Protein AF-A0A496BB04-F1 (afdb_monomer_lite)

Foldseek 3Di:
DVVVVLLVVLVVVQVVCPVVDPQKHKDAQDDQDPPDPDTAGMWIDHNNPDTDGDHDDPPPDDPVNVVQVVCCVPVNDD

Structure (mmCIF, N/CA/C/O backbone):
data_AF-A0A496BB04-F1
#
_entry.id   AF-A0A496BB04-F1
#
loop_
_atom_site.group_PDB
_atom_site.id
_atom_site.type_symbol
_atom_site.label_atom_id
_atom_site.label_alt_id
_atom_site.label_comp_id
_atom_site.label_asym_id
_atom_site.label_entity_id
_atom_site.label_seq_id
_atom_site.pdbx_PDB_ins_code
_atom_site.Cartn_x
_atom_site.Cartn_y
_atom_site.Cartn_z
_atom_site.occupancy
_atom_site.B_iso_or_equiv
_atom_site.auth_seq_id
_atom_site.auth_comp_id
_atom_site.auth_asym_id
_atom_site.auth_atom_id
_atom_site.pdbx_PDB_model_num
ATOM 1 N N . MET A 1 1 ? 3.374 10.736 -18.374 1.00 52.56 1 MET A N 1
ATOM 2 C CA . MET A 1 1 ? 3.929 9.380 -18.584 1.00 52.56 1 MET A CA 1
ATOM 3 C C . MET A 1 1 ? 4.296 8.686 -17.273 1.00 52.56 1 MET A C 1
ATOM 5 O O . MET A 1 1 ? 3.825 7.582 -17.074 1.00 52.56 1 MET A O 1
ATOM 9 N N . ILE A 1 2 ? 5.035 9.331 -16.356 1.00 55.88 2 ILE A N 1
ATOM 10 C CA . ILE A 1 2 ? 5.461 8.735 -15.065 1.00 55.88 2 ILE A CA 1
ATOM 11 C C 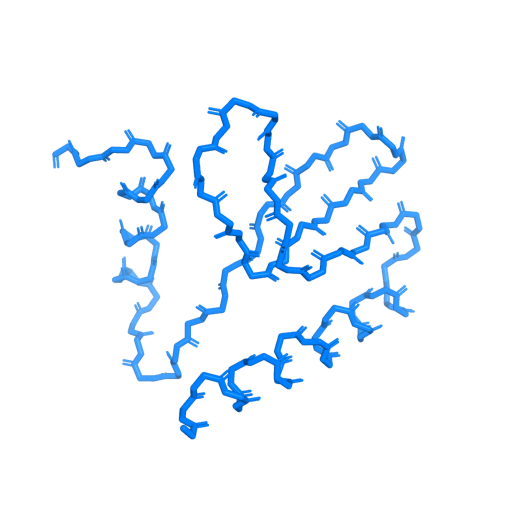. ILE A 1 2 ? 4.279 8.230 -14.210 1.00 55.88 2 ILE A C 1
ATOM 13 O O . ILE A 1 2 ? 4.292 7.077 -13.798 1.00 55.88 2 ILE A O 1
ATOM 17 N N . ARG A 1 3 ? 3.207 9.026 -14.059 1.00 55.12 3 ARG A N 1
ATOM 18 C CA . ARG A 1 3 ? 2.005 8.619 -13.299 1.00 55.12 3 ARG A CA 1
ATOM 19 C C . ARG A 1 3 ? 1.344 7.330 -13.808 1.00 55.12 3 ARG A C 1
ATOM 21 O O . ARG A 1 3 ? 1.027 6.467 -13.013 1.00 55.12 3 ARG A O 1
ATOM 28 N N . MET A 1 4 ? 1.216 7.143 -15.126 1.00 54.06 4 MET A N 1
ATOM 29 C CA . MET A 1 4 ? 0.613 5.917 -15.684 1.00 54.06 4 MET A CA 1
ATOM 30 C C . MET A 1 4 ? 1.414 4.650 -15.347 1.00 54.06 4 MET A C 1
ATOM 32 O O . MET A 1 4 ? 0.839 3.570 -15.212 1.00 54.06 4 MET A O 1
ATOM 36 N N . VAL A 1 5 ? 2.742 4.764 -15.233 1.00 60.38 5 VAL A N 1
ATOM 37 C CA . VAL A 1 5 ? 3.607 3.638 -14.855 1.00 60.38 5 VAL A CA 1
ATOM 38 C C . VAL A 1 5 ? 3.430 3.314 -13.373 1.00 60.38 5 VAL A C 1
ATOM 40 O O . VAL A 1 5 ? 3.260 2.146 -13.033 1.00 60.38 5 VAL A O 1
ATOM 43 N N . GLU A 1 6 ? 3.397 4.334 -12.511 1.00 60.19 6 GLU A N 1
ATOM 44 C CA . GLU A 1 6 ? 3.108 4.183 -11.077 1.00 60.19 6 GLU A CA 1
ATOM 45 C C . GLU A 1 6 ? 1.731 3.538 -10.850 1.00 60.19 6 GLU A C 1
ATOM 47 O O . GLU A 1 6 ? 1.616 2.589 -10.074 1.00 60.19 6 GLU A O 1
ATOM 52 N N . ASP A 1 7 ? 0.715 3.954 -11.609 1.00 68.62 7 ASP A N 1
ATOM 53 C CA . ASP A 1 7 ? -0.643 3.402 -11.544 1.00 68.62 7 ASP A CA 1
ATOM 54 C C . ASP A 1 7 ? -0.687 1.928 -11.985 1.00 68.62 7 ASP A C 1
ATOM 56 O O . ASP A 1 7 ? -1.352 1.093 -11.363 1.00 68.62 7 ASP A O 1
ATOM 60 N N . THR A 1 8 ? 0.080 1.573 -13.021 1.00 75.12 8 THR A N 1
ATOM 61 C CA . THR A 1 8 ? 0.183 0.192 -13.522 1.00 75.12 8 THR A CA 1
ATOM 62 C C . THR A 1 8 ? 0.876 -0.724 -12.513 1.00 75.12 8 THR A C 1
ATOM 64 O O . THR A 1 8 ? 0.433 -1.852 -12.292 1.00 75.12 8 THR A O 1
ATOM 67 N N . VAL A 1 9 ? 1.964 -0.258 -11.893 1.00 77.50 9 VAL A N 1
ATOM 68 C CA . VAL A 1 9 ? 2.692 -1.019 -10.864 1.00 77.50 9 VAL A CA 1
ATOM 69 C C . VAL A 1 9 ? 1.809 -1.218 -9.636 1.00 77.50 9 VAL A C 1
ATOM 71 O O . VAL A 1 9 ? 1.675 -2.342 -9.159 1.00 77.50 9 VAL A O 1
ATOM 74 N N . THR A 1 10 ? 1.150 -0.155 -9.177 1.00 80.75 10 THR A N 1
ATOM 75 C CA . THR A 1 10 ? 0.246 -0.183 -8.020 1.00 80.75 10 THR A CA 1
ATOM 76 C C . THR A 1 10 ? -0.895 -1.178 -8.223 1.00 80.75 10 THR A C 1
ATOM 78 O O . THR A 1 10 ? -1.156 -2.009 -7.353 1.00 80.75 10 THR A O 1
ATOM 81 N N . SER A 1 11 ? -1.516 -1.170 -9.406 1.00 79.75 11 SER A N 1
ATOM 82 C CA . SER A 1 11 ? -2.599 -2.102 -9.747 1.00 79.75 11 SER A CA 1
ATOM 83 C C . SER A 1 11 ? -2.129 -3.561 -9.743 1.00 79.75 11 SER A C 1
ATOM 85 O O . SER A 1 11 ? -2.780 -4.422 -9.154 1.00 79.75 11 SER A O 1
ATOM 87 N N . LYS A 1 12 ? -0.958 -3.843 -10.334 1.00 84.50 12 LYS A N 1
ATOM 88 C CA . LYS A 1 12 ? -0.379 -5.197 -10.350 1.00 84.50 12 LYS A CA 1
ATOM 89 C C . LYS A 1 12 ? -0.027 -5.698 -8.952 1.00 84.50 12 LYS A C 1
ATOM 91 O O . LYS A 1 12 ? -0.225 -6.872 -8.663 1.00 84.50 12 LYS A O 1
ATOM 96 N N . VAL A 1 13 ? 0.490 -4.827 -8.084 1.00 85.50 13 VAL A N 1
ATOM 97 C CA . VAL A 1 13 ? 0.819 -5.188 -6.698 1.00 85.50 13 VAL A CA 1
ATOM 98 C C . VAL A 1 13 ? -0.447 -5.516 -5.906 1.00 85.50 13 VAL A C 1
ATOM 100 O O . VAL A 1 13 ? -0.468 -6.539 -5.227 1.00 85.50 13 VAL A O 1
ATOM 103 N N . ALA A 1 14 ? -1.511 -4.715 -6.024 1.00 84.62 14 ALA A N 1
ATOM 104 C CA . ALA A 1 14 ? -2.782 -4.984 -5.343 1.00 84.62 14 ALA A CA 1
ATOM 105 C C . ALA A 1 14 ? -3.381 -6.343 -5.749 1.00 84.62 14 ALA A C 1
ATOM 107 O O . ALA A 1 14 ? -3.817 -7.118 -4.893 1.00 84.62 14 ALA A O 1
ATOM 108 N N . GLU A 1 15 ? -3.344 -6.670 -7.043 1.00 86.00 15 GLU A N 1
ATOM 109 C CA . GLU A 1 15 ? -3.787 -7.971 -7.553 1.00 86.00 15 GLU A CA 1
ATOM 110 C C . GLU A 1 15 ? -2.957 -9.126 -6.972 1.00 86.00 15 GLU A C 1
ATOM 112 O O . GLU A 1 15 ? -3.502 -10.140 -6.532 1.00 86.00 15 GLU A O 1
ATOM 117 N N . LEU A 1 16 ? -1.633 -8.972 -6.945 1.00 88.31 16 LEU A N 1
ATOM 118 C CA . LEU A 1 16 ? -0.714 -10.005 -6.474 1.00 88.31 16 LEU A CA 1
ATOM 119 C C . LEU A 1 16 ? -0.886 -10.258 -4.968 1.00 88.31 16 LEU A C 1
ATOM 121 O O . LEU A 1 16 ? -0.968 -11.411 -4.545 1.00 88.31 16 LEU A O 1
ATOM 125 N N . LEU A 1 17 ? -1.047 -9.192 -4.179 1.00 86.19 17 LEU A N 1
ATOM 126 C CA . LEU A 1 17 ? -1.358 -9.270 -2.749 1.00 86.19 17 LEU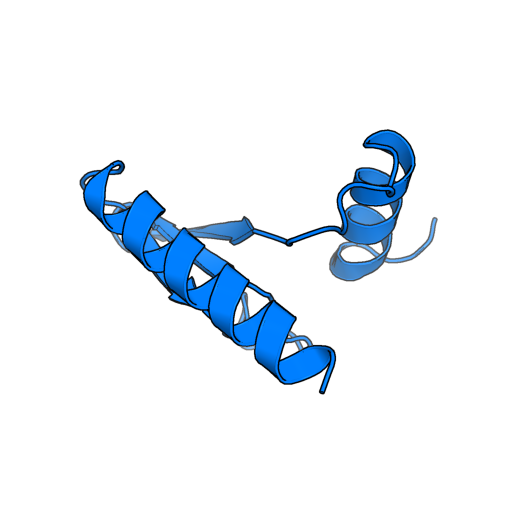 A CA 1
ATOM 127 C C . LEU A 1 17 ? -2.705 -9.955 -2.486 1.00 86.19 17 LEU A C 1
ATOM 129 O O . LEU A 1 17 ? -2.787 -10.805 -1.602 1.00 86.19 17 LEU A O 1
ATOM 133 N N . SER A 1 18 ? -3.731 -9.664 -3.291 1.00 85.25 18 SER A N 1
ATOM 134 C CA . SER A 1 18 ? -5.059 -10.289 -3.162 1.00 85.25 18 SER A CA 1
ATOM 135 C C . SER A 1 18 ? -5.015 -11.807 -3.356 1.00 85.25 18 SER A C 1
ATOM 137 O O . SER A 1 18 ? -5.747 -12.547 -2.705 1.00 85.25 18 SER A O 1
ATOM 139 N N . ARG A 1 19 ? -4.132 -12.299 -4.232 1.00 87.00 19 ARG A N 1
ATOM 140 C CA . ARG A 1 19 ? -3.957 -13.741 -4.477 1.00 87.00 19 ARG A CA 1
ATOM 141 C C . ARG A 1 19 ? -3.186 -14.452 -3.362 1.00 87.00 19 ARG A C 1
ATOM 143 O O . ARG A 1 19 ? -3.343 -15.658 -3.204 1.00 87.00 19 ARG A O 1
ATOM 150 N N . MET A 1 20 ? -2.338 -13.730 -2.629 1.00 88.12 20 MET A N 1
ATOM 151 C CA . MET A 1 20 ? -1.449 -14.291 -1.604 1.00 88.12 20 MET A CA 1
ATOM 152 C C . MET A 1 20 ? -2.011 -14.192 -0.182 1.00 88.12 20 MET A C 1
ATOM 154 O O . MET A 1 20 ? -1.594 -14.953 0.689 1.00 88.12 20 MET A O 1
ATOM 158 N N . SER A 1 21 ? -2.947 -13.274 0.056 1.00 85.25 21 SER A N 1
ATOM 159 C CA . SER A 1 21 ? -3.426 -12.931 1.394 1.00 85.25 21 SER A CA 1
ATOM 160 C C . SER A 1 21 ? -4.916 -13.238 1.528 1.00 85.25 21 SER A C 1
ATOM 162 O O . SER A 1 21 ? -5.771 -12.382 1.319 1.00 85.25 21 SER A O 1
ATOM 164 N N . HIS A 1 22 ? -5.249 -14.478 1.888 1.00 81.50 22 HIS A N 1
ATOM 165 C CA . HIS A 1 22 ? -6.640 -14.863 2.141 1.00 81.50 22 HIS A CA 1
ATOM 166 C C . HIS A 1 22 ? -7.265 -13.989 3.237 1.00 81.50 22 HIS A C 1
ATOM 168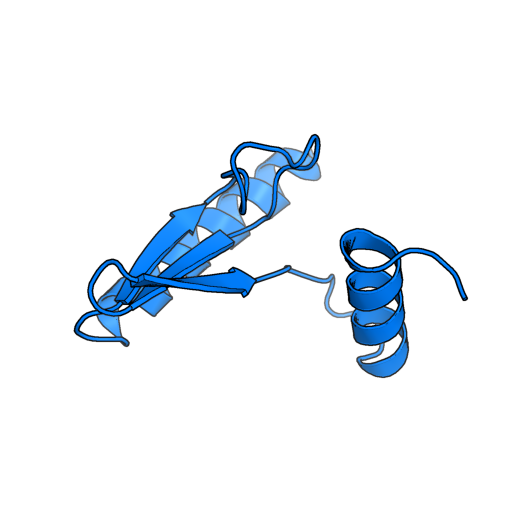 O O . HIS A 1 22 ? -6.620 -13.740 4.253 1.00 81.50 22 HIS A O 1
ATOM 174 N N . ARG A 1 23 ? -8.531 -13.582 3.043 1.00 84.56 23 ARG A N 1
ATOM 175 C CA . ARG A 1 23 ? -9.302 -12.656 3.909 1.00 84.56 23 ARG A CA 1
ATOM 176 C C . ARG A 1 23 ? -8.881 -11.187 3.862 1.00 84.56 23 ARG A C 1
ATOM 178 O O . ARG A 1 23 ? -9.493 -10.363 4.539 1.00 84.56 23 ARG A O 1
ATOM 185 N N . TRP A 1 24 ? -7.876 -10.864 3.051 1.00 86.38 24 TRP A N 1
ATOM 186 C CA . TRP A 1 24 ? -7.491 -9.490 2.787 1.00 86.38 24 TRP A CA 1
ATOM 187 C C . TRP A 1 24 ? -8.074 -9.018 1.459 1.00 86.38 24 TRP A C 1
ATOM 189 O O . TRP A 1 24 ? -7.945 -9.681 0.430 1.00 86.38 24 TRP A O 1
ATOM 199 N N . GLU A 1 25 ? -8.679 -7.843 1.486 1.00 86.69 25 GLU A N 1
ATOM 200 C CA . GLU A 1 25 ? -9.166 -7.128 0.313 1.00 86.69 25 GLU A CA 1
ATOM 201 C C . GLU A 1 25 ? -8.247 -5.941 0.044 1.00 86.69 25 GLU A C 1
ATOM 203 O O . GLU A 1 25 ? -7.901 -5.212 0.971 1.00 86.69 25 GLU A O 1
ATOM 208 N N . PHE A 1 26 ? -7.847 -5.727 -1.210 1.00 87.00 26 PHE A N 1
ATOM 209 C CA . PHE A 1 26 ? -6.941 -4.640 -1.583 1.00 87.00 26 PHE A CA 1
ATOM 210 C C . PHE A 1 26 ? -7.596 -3.729 -2.619 1.00 87.00 26 PHE A C 1
ATOM 212 O O . PHE A 1 26 ? -8.083 -4.197 -3.646 1.00 87.00 26 PHE A O 1
ATOM 219 N N . ALA A 1 27 ? -7.564 -2.419 -2.382 1.00 81.81 27 ALA A N 1
ATOM 220 C CA . ALA A 1 27 ? -8.087 -1.412 -3.296 1.00 81.81 27 ALA A CA 1
ATOM 221 C C . ALA A 1 27 ? -7.014 -0.370 -3.613 1.00 81.81 27 ALA A C 1
ATOM 223 O O . ALA A 1 27 ? -6.483 0.288 -2.718 1.00 81.81 27 ALA A O 1
ATOM 224 N N . SER A 1 28 ? -6.692 -0.204 -4.894 1.00 81.50 28 SER A N 1
ATOM 225 C CA . SER A 1 28 ? -5.757 0.823 -5.349 1.00 81.50 28 SER A CA 1
ATOM 226 C C . SER A 1 28 ? -6.391 2.211 -5.309 1.00 81.50 28 SER A C 1
ATOM 228 O O . SER A 1 28 ? -7.574 2.359 -5.617 1.00 81.50 28 SER A O 1
ATOM 230 N N . GLN A 1 29 ? -5.589 3.238 -5.023 1.00 70.50 29 GLN A N 1
ATOM 231 C CA . GLN A 1 29 ? -5.978 4.642 -5.164 1.00 70.50 29 GLN A CA 1
ATOM 232 C C . GLN A 1 29 ? -7.260 5.007 -4.398 1.00 70.50 29 GLN A C 1
ATOM 234 O O . GLN A 1 29 ? -8.083 5.788 -4.874 1.00 70.50 29 GLN A O 1
ATOM 239 N N . GLN A 1 30 ? -7.459 4.464 -3.202 1.00 66.38 30 GLN A N 1
ATOM 240 C CA . GLN A 1 30 ? -8.590 4.835 -2.351 1.00 66.38 30 GLN A CA 1
ATOM 241 C C . GLN A 1 30 ? -8.165 5.762 -1.207 1.00 66.38 30 GLN A C 1
ATOM 243 O O . GLN A 1 30 ? -6.981 5.960 -0.932 1.00 66.38 30 GLN A O 1
ATOM 248 N N . LYS A 1 31 ? -9.152 6.383 -0.556 1.00 64.38 31 LYS A N 1
ATOM 249 C CA . LYS A 1 31 ? -8.945 7.167 0.664 1.00 64.38 31 LYS A CA 1
ATOM 250 C C . LYS A 1 31 ? -9.003 6.241 1.886 1.00 64.38 31 LYS A C 1
ATOM 252 O O . LYS A 1 31 ? -10.018 5.572 2.046 1.00 64.38 31 LYS A O 1
ATOM 257 N N . PRO A 1 32 ? -7.984 6.214 2.760 1.00 61.09 32 PRO A N 1
ATOM 258 C CA . PRO A 1 32 ? -7.915 5.301 3.901 1.00 61.09 32 PRO A CA 1
ATOM 259 C C . PRO A 1 32 ? -8.998 5.543 4.945 1.00 61.09 32 PRO A C 1
ATOM 261 O O . PRO A 1 32 ? -9.377 4.621 5.654 1.00 61.09 32 PRO A O 1
ATOM 264 N N . PHE A 1 33 ? -9.516 6.768 5.016 1.00 65.06 33 PHE A N 1
ATOM 265 C CA . PHE A 1 33 ? -10.543 7.197 5.958 1.00 65.06 33 PHE A CA 1
ATOM 266 C C . PHE A 1 33 ? -11.454 8.223 5.275 1.00 65.06 33 PHE A C 1
ATOM 268 O O . PHE A 1 33 ? -10.992 9.002 4.437 1.00 65.06 33 PHE A O 1
ATOM 275 N N . THR A 1 34 ? -12.735 8.263 5.638 1.00 61.69 34 THR A N 1
ATOM 276 C CA . THR A 1 34 ? -13.718 9.216 5.084 1.00 61.69 34 THR A CA 1
ATOM 277 C C . THR A 1 34 ? -13.279 10.673 5.227 1.00 61.69 34 THR A C 1
ATOM 279 O O . THR A 1 34 ? -13.491 11.468 4.311 1.00 61.69 34 THR A O 1
ATOM 282 N N . ASP A 1 35 ? -12.573 10.992 6.312 1.00 61.72 35 ASP A N 1
ATOM 283 C CA . ASP A 1 35 ? -12.173 12.362 6.649 1.00 61.72 35 ASP A CA 1
ATOM 284 C C . ASP A 1 35 ? -10.775 12.735 6.140 1.00 61.72 35 ASP A C 1
ATOM 286 O O . ASP A 1 35 ? -10.318 13.865 6.326 1.00 61.72 35 ASP A O 1
ATOM 290 N N . THR A 1 36 ? -10.071 11.820 5.461 1.00 64.81 36 THR A N 1
ATOM 291 C CA . THR A 1 36 ? -8.797 12.182 4.836 1.00 64.81 36 THR A CA 1
ATOM 292 C C . THR A 1 36 ? -9.011 12.816 3.463 1.00 64.81 36 THR A C 1
ATOM 294 O O . THR A 1 36 ? -9.691 12.303 2.569 1.00 64.81 36 THR A O 1
ATOM 297 N N . ALA A 1 37 ? -8.356 13.953 3.249 1.00 62.66 37 ALA A N 1
ATOM 298 C CA . ALA A 1 37 ? -8.272 14.577 1.934 1.00 62.66 37 ALA A CA 1
ATOM 299 C C . ALA A 1 37 ? -7.30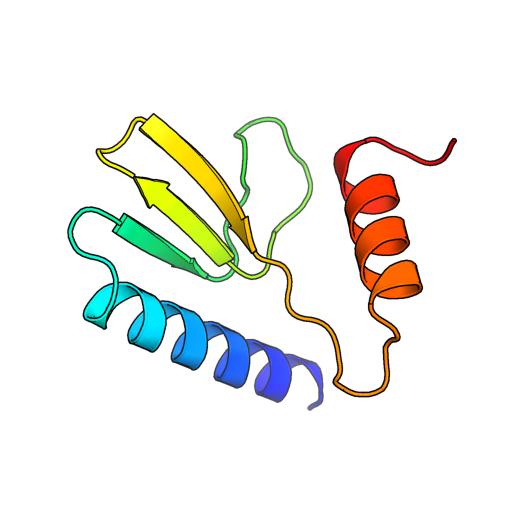0 13.841 0.988 1.00 62.66 37 ALA A C 1
ATOM 301 O O . ALA A 1 37 ? -7.166 14.234 -0.171 1.00 62.66 37 ALA A O 1
ATOM 302 N N . ARG A 1 38 ? -6.575 12.818 1.465 1.00 69.44 38 ARG A N 1
ATOM 303 C CA . ARG A 1 38 ? -5.452 12.204 0.744 1.00 69.44 38 ARG A CA 1
ATOM 304 C C . ARG A 1 38 ? -5.782 10.795 0.257 1.00 69.44 38 ARG A C 1
ATOM 306 O O . ARG A 1 38 ? -6.319 9.984 0.999 1.00 69.44 38 ARG A O 1
ATOM 313 N N . GLN A 1 39 ? -5.431 10.543 -1.000 1.00 72.69 39 GLN A N 1
ATOM 314 C CA . GLN A 1 39 ? -5.544 9.259 -1.685 1.00 72.69 39 GLN A CA 1
ATOM 315 C C . GLN A 1 39 ? -4.235 8.487 -1.515 1.00 72.69 39 GLN A C 1
ATOM 317 O O . GLN A 1 39 ? -3.160 9.092 -1.555 1.00 72.69 39 GLN A O 1
ATOM 322 N N . THR A 1 40 ? -4.332 7.183 -1.294 1.00 75.00 40 THR A N 1
ATOM 323 C CA . THR A 1 40 ? -3.190 6.309 -1.003 1.00 75.00 40 THR A CA 1
ATOM 324 C C . THR A 1 40 ? -3.013 5.301 -2.108 1.00 75.00 40 THR A C 1
ATOM 326 O O . THR A 1 40 ? -3.986 4.974 -2.782 1.00 75.00 40 THR A O 1
ATOM 329 N N . ASP A 1 41 ? -1.800 4.784 -2.282 1.00 79.62 41 ASP A N 1
ATOM 330 C CA . ASP A 1 41 ? -1.524 3.898 -3.412 1.00 79.62 41 ASP A CA 1
ATOM 331 C C . ASP A 1 41 ? -2.363 2.620 -3.313 1.00 79.62 41 ASP A C 1
ATOM 333 O O . ASP A 1 41 ? -3.046 2.270 -4.275 1.00 79.62 41 ASP A O 1
ATOM 337 N N . ILE A 1 42 ? -2.400 1.967 -2.145 1.00 82.81 42 ILE A N 1
ATOM 338 C CA . ILE A 1 42 ? -3.279 0.819 -1.880 1.00 82.81 42 ILE A CA 1
ATOM 339 C C . ILE A 1 42 ? -3.813 0.885 -0.442 1.00 82.81 42 ILE A C 1
ATOM 341 O O . ILE A 1 42 ? -3.085 1.222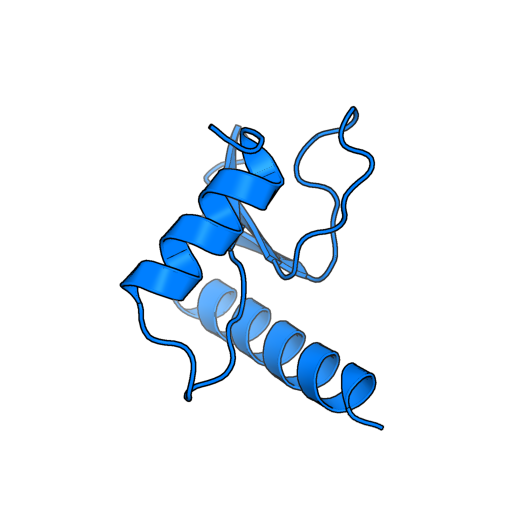 0.493 1.00 82.81 42 ILE A O 1
ATOM 345 N N . ILE A 1 43 ? -5.082 0.529 -0.267 1.00 84.75 43 ILE A N 1
ATOM 346 C CA . ILE A 1 43 ? -5.687 0.188 1.023 1.00 84.75 43 ILE A CA 1
ATOM 347 C C . ILE A 1 43 ? -5.845 -1.320 1.088 1.00 84.75 43 ILE A C 1
ATOM 349 O O . ILE A 1 43 ? -6.326 -1.916 0.128 1.00 84.75 43 ILE A O 1
ATOM 353 N N . ALA A 1 44 ? -5.486 -1.915 2.218 1.00 84.94 44 ALA A N 1
ATOM 354 C CA . ALA A 1 44 ? -5.807 -3.295 2.532 1.00 84.94 44 ALA A CA 1
ATOM 355 C C . ALA A 1 44 ? -6.821 -3.352 3.681 1.00 84.94 44 ALA A C 1
ATOM 357 O O . ALA A 1 44 ? -6.675 -2.610 4.651 1.00 84.94 44 ALA A O 1
ATOM 358 N N . MET A 1 45 ? -7.817 -4.227 3.569 1.00 85.50 45 MET A N 1
ATOM 359 C CA . MET A 1 45 ? -8.828 -4.496 4.589 1.00 85.50 45 MET A CA 1
ATOM 360 C C . MET A 1 45 ? -8.789 -5.969 4.982 1.00 85.50 45 MET A C 1
ATOM 362 O O . MET A 1 45 ? -8.932 -6.824 4.114 1.00 85.50 45 MET A O 1
ATOM 366 N N . CYS A 1 46 ? -8.621 -6.274 6.268 1.00 82.38 46 CYS A N 1
ATOM 367 C CA . CYS A 1 46 ? -8.739 -7.642 6.785 1.00 82.38 46 CYS A CA 1
ATOM 368 C C . CYS A 1 46 ? -10.104 -7.836 7.454 1.00 82.38 46 CYS A C 1
ATOM 370 O O . CYS A 1 46 ? -10.480 -7.027 8.310 1.00 82.38 46 CYS A O 1
ATOM 372 N N . ASP A 1 47 ? -10.851 -8.870 7.044 1.00 82.75 47 ASP A N 1
ATOM 373 C CA . ASP A 1 47 ? -12.164 -9.242 7.607 1.00 82.75 47 ASP A CA 1
ATOM 374 C C . ASP A 1 47 ? -13.124 -8.034 7.785 1.00 82.75 47 ASP A C 1
ATOM 376 O O . ASP A 1 47 ? -13.882 -7.925 8.753 1.00 82.75 47 ASP A O 1
ATOM 380 N N . GLY A 1 48 ? -13.062 -7.083 6.844 1.00 73.94 48 GLY A N 1
ATOM 381 C CA . GLY A 1 48 ? -13.897 -5.879 6.797 1.00 73.94 48 GLY A CA 1
ATOM 382 C C . GLY A 1 48 ? -13.646 -4.833 7.892 1.00 73.94 48 GLY A C 1
ATOM 383 O O . GLY A 1 48 ? -14.487 -3.947 8.057 1.00 73.94 48 GLY A O 1
ATOM 384 N N . ARG A 1 49 ? -12.560 -4.926 8.680 1.00 67.56 49 ARG A N 1
ATOM 385 C CA . ARG A 1 49 ? -12.373 -4.068 9.873 1.00 67.56 49 ARG A CA 1
ATOM 386 C C . ARG A 1 49 ? -10.995 -3.430 10.062 1.00 67.56 49 ARG A C 1
ATOM 388 O O . ARG A 1 49 ? -10.929 -2.405 10.734 1.00 67.56 49 ARG A O 1
ATOM 395 N N . GLU A 1 50 ? -9.917 -3.960 9.490 1.00 65.94 50 GLU A N 1
ATOM 396 C CA . GLU A 1 50 ? -8.573 -3.380 9.671 1.00 65.94 50 GLU A CA 1
ATOM 397 C C . GLU A 1 50 ? -8.049 -2.721 8.397 1.00 65.94 50 GLU A C 1
ATOM 399 O O . GLU A 1 50 ? -7.774 -3.421 7.431 1.00 65.94 50 GLU A O 1
ATOM 404 N N . THR A 1 51 ? -7.861 -1.397 8.409 1.00 74.38 51 THR A N 1
ATOM 405 C CA . THR A 1 51 ? -7.316 -0.633 7.274 1.00 74.38 51 THR A CA 1
ATOM 406 C C . THR A 1 51 ? -5.795 -0.503 7.382 1.00 74.38 51 THR A C 1
ATOM 408 O O . THR A 1 51 ? -5.291 0.235 8.232 1.00 74.38 51 THR A O 1
ATOM 411 N N . VAL A 1 52 ? -5.048 -1.148 6.484 1.00 78.94 52 VAL A N 1
ATOM 412 C CA . VAL A 1 52 ? -3.608 -0.906 6.296 1.00 78.94 52 VAL A CA 1
ATOM 413 C C . VAL A 1 52 ? -3.403 -0.044 5.061 1.00 78.94 52 VAL A C 1
ATOM 415 O O . VAL A 1 52 ? -3.933 -0.328 3.989 1.00 78.94 52 VAL A O 1
ATOM 418 N N . VAL A 1 53 ? -2.593 1.002 5.199 1.00 80.00 53 VAL A N 1
ATOM 419 C CA . VAL A 1 53 ? -2.174 1.822 4.066 1.00 80.00 53 VAL A CA 1
ATOM 420 C C . VAL A 1 53 ? -0.851 1.313 3.527 1.00 80.00 53 VAL A C 1
ATOM 422 O O . VAL A 1 53 ? 0.129 1.213 4.267 1.00 80.00 53 VAL A O 1
ATOM 425 N N . ILE A 1 54 ? -0.810 1.037 2.228 1.00 82.75 54 ILE A N 1
ATOM 426 C CA . ILE A 1 54 ? 0.398 0.630 1.521 1.00 82.75 54 ILE A CA 1
ATOM 427 C C . ILE A 1 54 ? 0.773 1.746 0.547 1.00 82.75 54 ILE A C 1
ATOM 429 O O . ILE A 1 54 ? -0.042 2.240 -0.231 1.00 82.75 54 ILE A O 1
ATOM 433 N N . GLU A 1 55 ? 2.036 2.143 0.623 1.00 82.25 55 GLU A N 1
ATOM 434 C CA . GLU A 1 55 ? 2.616 3.264 -0.106 1.00 82.25 55 GLU A CA 1
ATOM 435 C C . GLU A 1 55 ? 3.808 2.764 -0.907 1.00 82.25 55 GLU A C 1
ATOM 437 O O . GLU A 1 55 ? 4.825 2.353 -0.338 1.00 82.25 55 GLU A O 1
ATOM 442 N N . ALA A 1 56 ? 3.701 2.827 -2.228 1.00 80.62 56 ALA A N 1
ATOM 443 C CA . ALA A 1 56 ? 4.808 2.514 -3.102 1.00 80.62 56 ALA A CA 1
ATOM 444 C C . ALA A 1 56 ? 5.861 3.628 -3.008 1.00 80.62 56 ALA A C 1
ATOM 446 O O . ALA A 1 56 ? 5.573 4.827 -2.876 1.00 80.62 56 ALA A O 1
ATOM 447 N N . LYS A 1 57 ? 7.130 3.228 -3.043 1.00 82.00 57 LYS A N 1
ATOM 448 C CA . LYS A 1 57 ? 8.271 4.139 -3.131 1.00 82.00 57 LYS A CA 1
ATOM 449 C C . LYS A 1 57 ? 9.157 3.680 -4.272 1.00 82.00 57 LYS A C 1
ATOM 451 O O . LYS A 1 57 ? 9.254 2.487 -4.550 1.00 82.00 57 LYS A O 1
ATOM 456 N N . SER A 1 58 ? 9.796 4.640 -4.929 1.00 80.81 58 SER A N 1
ATOM 457 C CA . SER A 1 58 ? 10.793 4.319 -5.940 1.00 80.81 58 SER A CA 1
ATOM 458 C C . SER A 1 58 ? 11.974 3.582 -5.299 1.00 80.81 58 SER A C 1
ATOM 460 O O . SER A 1 58 ? 12.330 3.841 -4.149 1.00 80.81 58 SER A O 1
ATOM 462 N N . HIS A 1 59 ? 12.567 2.653 -6.046 1.00 81.88 59 HIS A N 1
ATOM 463 C CA . HIS A 1 59 ? 13.635 1.761 -5.586 1.00 81.88 59 HIS A CA 1
ATOM 464 C C . HIS A 1 59 ? 14.900 2.486 -5.084 1.00 81.88 59 HIS A C 1
ATOM 466 O O . HIS A 1 59 ? 15.660 1.926 -4.300 1.00 81.88 59 HIS A O 1
ATOM 472 N N . ASP A 1 60 ? 15.128 3.727 -5.513 1.00 86.25 60 ASP A N 1
ATOM 473 C CA . ASP A 1 60 ? 16.239 4.589 -5.094 1.00 86.25 60 ASP A CA 1
ATOM 474 C C . ASP A 1 60 ? 15.990 5.288 -3.742 1.00 86.25 60 ASP A C 1
ATOM 476 O O . ASP A 1 60 ? 16.895 5.887 -3.150 1.00 86.25 60 ASP A O 1
ATOM 480 N N . VAL A 1 61 ? 14.766 5.213 -3.211 1.00 85.75 61 VAL A N 1
ATOM 481 C CA . VAL A 1 61 ? 14.423 5.781 -1.908 1.00 85.75 61 VAL A CA 1
ATOM 482 C C . VAL A 1 61 ? 14.890 4.841 -0.799 1.00 85.75 61 VAL A C 1
ATOM 484 O O . VAL A 1 61 ? 14.344 3.761 -0.597 1.00 85.75 61 VAL A O 1
ATOM 487 N N . LYS A 1 62 ? 15.863 5.298 -0.002 1.00 91.19 62 LYS A N 1
ATOM 488 C CA . LYS A 1 62 ? 16.266 4.609 1.235 1.00 91.19 62 LYS A CA 1
ATOM 489 C C . LYS A 1 62 ? 15.067 4.407 2.170 1.00 91.19 62 LYS A C 1
ATOM 491 O O . LYS A 1 62 ? 14.283 5.339 2.369 1.00 91.19 62 LYS A O 1
ATOM 496 N N . ILE A 1 63 ? 14.991 3.239 2.811 1.00 88.19 63 ILE A N 1
ATOM 497 C CA . ILE A 1 63 ? 13.887 2.842 3.706 1.00 88.19 63 ILE A CA 1
ATOM 498 C C . ILE A 1 63 ? 13.593 3.918 4.760 1.00 88.19 63 ILE A C 1
ATOM 500 O O . ILE A 1 63 ? 12.453 4.347 4.891 1.00 88.19 63 ILE A O 1
ATOM 504 N N . GLU A 1 64 ? 14.615 4.432 5.447 1.00 91.81 64 GLU A N 1
ATOM 505 C CA . GLU A 1 64 ? 14.480 5.474 6.481 1.00 91.81 64 GLU A CA 1
ATOM 506 C C . GLU A 1 64 ? 13.775 6.736 5.958 1.00 91.81 64 GLU A C 1
ATOM 508 O O . GLU A 1 64 ? 12.894 7.306 6.608 1.00 91.81 64 GLU A O 1
ATOM 513 N N . LYS A 1 65 ? 14.133 7.160 4.739 1.00 88.94 65 LYS A N 1
ATOM 514 C CA . LYS A 1 65 ? 13.515 8.303 4.062 1.00 88.94 65 LYS A CA 1
ATOM 515 C C . LYS A 1 65 ? 12.071 7.983 3.680 1.00 88.94 65 LYS A C 1
ATOM 517 O O . LYS A 1 65 ? 11.209 8.840 3.860 1.00 88.94 65 LYS A O 1
ATOM 522 N N . GLY A 1 66 ? 11.806 6.770 3.197 1.00 85.81 66 GLY A N 1
ATOM 523 C CA . GLY A 1 66 ? 10.459 6.289 2.881 1.00 85.81 66 GLY A CA 1
ATOM 524 C C . GLY A 1 66 ? 9.540 6.278 4.106 1.00 85.81 66 GLY A C 1
ATOM 525 O O . GLY A 1 66 ? 8.447 6.842 4.054 1.00 85.81 66 GLY A O 1
ATOM 526 N N . VAL A 1 67 ? 10.014 5.745 5.235 1.00 87.25 67 VAL A N 1
ATOM 527 C CA . VAL A 1 67 ? 9.281 5.728 6.512 1.00 87.25 67 VAL A CA 1
ATOM 528 C C . VAL A 1 67 ? 9.015 7.149 7.003 1.00 87.25 67 VAL A C 1
ATOM 530 O O . VAL A 1 67 ? 7.882 7.471 7.353 1.00 87.25 67 VAL A O 1
ATOM 533 N N . LYS A 1 68 ? 10.013 8.043 6.963 1.00 88.19 68 LYS A N 1
ATOM 534 C CA . LYS A 1 68 ? 9.824 9.453 7.343 1.00 88.19 68 LYS A CA 1
ATOM 535 C C . LYS A 1 68 ? 8.805 10.162 6.447 1.00 88.19 68 LYS A C 1
ATOM 537 O O . LYS A 1 68 ? 8.013 10.963 6.937 1.00 88.19 68 LYS A O 1
ATOM 542 N N . GLN A 1 69 ? 8.805 9.887 5.142 1.00 85.62 69 GLN A N 1
ATOM 543 C CA . GLN A 1 69 ? 7.810 10.428 4.211 1.00 85.62 69 GLN A CA 1
ATOM 544 C C . GLN A 1 69 ? 6.399 9.936 4.540 1.00 85.62 69 GLN A C 1
ATOM 546 O O . GLN A 1 69 ? 5.483 10.755 4.572 1.00 85.62 69 GLN A O 1
ATOM 551 N N . LEU A 1 70 ? 6.236 8.638 4.811 1.00 84.31 70 LEU A N 1
ATOM 552 C CA . LEU A 1 70 ? 4.959 8.045 5.206 1.00 84.31 70 LEU A CA 1
ATOM 553 C C . LEU A 1 70 ? 4.472 8.652 6.525 1.00 84.31 70 LEU A C 1
ATOM 555 O O . LEU A 1 70 ? 3.364 9.175 6.586 1.00 84.31 70 LEU A O 1
ATOM 559 N N . HIS A 1 71 ? 5.331 8.698 7.545 1.00 83.12 71 HIS A N 1
ATOM 560 C CA . HIS A 1 71 ? 4.999 9.309 8.828 1.00 83.12 71 HIS A CA 1
ATOM 561 C C . HIS A 1 71 ? 4.547 10.765 8.659 1.00 83.12 71 HIS A C 1
ATOM 563 O O . HIS A 1 71 ? 3.468 11.139 9.108 1.00 83.12 71 HIS A O 1
ATOM 569 N N . ASN A 1 72 ? 5.330 11.578 7.944 1.00 83.81 72 ASN A N 1
ATOM 570 C CA . ASN A 1 72 ? 4.986 12.977 7.690 1.00 83.81 72 ASN A CA 1
ATOM 571 C C . ASN A 1 72 ? 3.677 13.137 6.905 1.00 83.81 72 ASN A C 1
ATOM 573 O O . ASN A 1 72 ? 2.989 14.144 7.071 1.00 83.81 72 ASN A O 1
ATOM 577 N N . ARG A 1 73 ? 3.351 12.175 6.032 1.00 78.00 73 ARG A N 1
ATOM 578 C CA . ARG A 1 73 ? 2.140 12.182 5.206 1.00 78.00 73 ARG A CA 1
ATOM 579 C C . ARG A 1 73 ? 0.876 11.902 6.026 1.00 78.00 73 ARG A C 1
ATOM 581 O O . ARG A 1 73 ? -0.128 12.551 5.751 1.00 78.00 73 ARG A O 1
ATOM 588 N N . TYR A 1 74 ? 0.924 11.000 7.009 1.00 75.94 74 TYR A N 1
ATOM 589 C CA . TYR A 1 74 ? -0.261 10.591 7.788 1.00 75.94 74 TYR A CA 1
ATOM 590 C C . TYR A 1 74 ? -0.370 11.237 9.170 1.00 75.94 74 TYR A C 1
ATOM 592 O O . TYR A 1 74 ? -1.478 11.490 9.630 1.00 75.94 74 TYR A O 1
ATOM 600 N N . PHE A 1 75 ? 0.754 11.541 9.819 1.00 80.62 75 PHE A N 1
ATOM 601 C CA . PHE A 1 75 ? 0.791 12.031 11.203 1.00 80.62 75 PHE A CA 1
ATOM 602 C C . PHE A 1 75 ? 1.311 13.471 11.326 1.00 80.62 75 PHE A C 1
ATOM 604 O O . PHE A 1 75 ? 1.384 14.015 12.426 1.00 80.62 75 PHE A O 1
ATOM 611 N N . GLY A 1 76 ? 1.658 14.105 10.200 1.00 72.88 76 GLY A N 1
ATOM 612 C CA . GLY A 1 76 ? 2.214 15.455 10.159 1.00 72.88 76 GLY A CA 1
ATOM 613 C C . GLY A 1 76 ? 3.727 15.501 10.390 1.00 72.88 76 GLY A C 1
ATOM 614 O O . GLY A 1 76 ? 4.368 14.516 10.764 1.00 72.88 76 GLY A O 1
ATOM 615 N N . LYS A 1 77 ? 4.323 16.666 10.112 1.00 70.31 77 LYS A N 1
ATOM 616 C CA . LYS A 1 77 ? 5.745 16.917 10.380 1.00 70.31 77 LYS A CA 1
ATOM 617 C C . LYS A 1 77 ? 5.923 17.174 11.877 1.00 70.31 77 LYS A C 1
ATOM 619 O 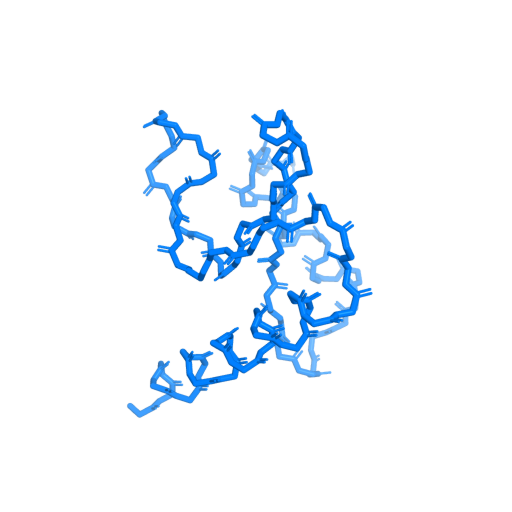O . LYS A 1 77 ? 5.311 18.103 12.395 1.00 70.31 77 LYS A O 1
ATOM 624 N N . ARG A 1 78 ? 6.755 16.371 12.538 1.00 54.22 78 ARG A N 1
ATOM 625 C CA . ARG A 1 78 ? 7.397 16.761 13.800 1.00 54.22 78 ARG A CA 1
ATOM 626 C C . ARG A 1 78 ? 8.722 17.445 13.497 1.00 54.22 78 ARG A C 1
ATOM 628 O O . ARG A 1 78 ? 9.399 16.990 12.542 1.00 54.22 78 ARG A O 1
#

Secondary structure (DSSP, 8-state):
-HHHHHHHHHHHHHHHHHHHSTTEEEEEEE-SSTT----EEEEEEETTTEEEEE----TTS-HHHHHHHHHHHHH---

Sequence (78 aa):
MIRMVEDTVTSKVAELLSRMSHRWEFASQQKPFTDTARQTDIIAMCDGRETVVIEAKSHDVKIEKGVKQLHNRYFGKR

pLDDT: mean 77.46, std 10.24, range [52.56, 91.81]

Radius of gyration: 13.18 Å; chains: 1; bounding box: 30×32×32 Å